Protein AF-A0A8R1IDZ3-F1 (afdb_monomer_lite)

Sequence (164 aa):
MNNCKYQDGFCEIKKNEIITWDVNRDQKCQYISIGILDGMYNNKLWVNNKNQIALNFQSNKTVQDCNSNLMISDEGFAVKRIERSQYSPRHIPIPIPSYSQQDIQRQRQQQEDDRRKREQEEQQRKREQEDSRRREQEDIRKRDQEDARRRDQERQKQNEADFE

Structure (mmCIF, N/CA/C/O backbone):
data_AF-A0A8R1IDZ3-F1
#
_entry.id   AF-A0A8R1IDZ3-F1
#
loop_
_atom_site.group_PDB
_atom_site.id
_atom_site.type_symbol
_atom_site.label_atom_id
_atom_site.label_alt_id
_atom_site.label_comp_id
_atom_site.label_asym_id
_atom_site.label_entity_id
_atom_site.label_seq_id
_atom_site.pdbx_PDB_ins_code
_atom_site.Cartn_x
_atom_site.Cartn_y
_atom_site.Cartn_z
_atom_site.occupancy
_atom_site.B_iso_or_equiv
_atom_site.auth_seq_id
_atom_site.auth_comp_id
_atom_site.auth_asym_id
_atom_site.auth_atom_id
_atom_site.pdbx_PDB_model_num
ATOM 1 N N . MET A 1 1 ? -12.641 0.213 54.810 1.00 51.03 1 MET A N 1
ATOM 2 C CA . MET A 1 1 ? -12.191 0.986 53.632 1.00 51.03 1 MET A CA 1
ATOM 3 C C . MET A 1 1 ? -12.339 0.080 52.417 1.00 51.03 1 MET A C 1
ATOM 5 O O . MET A 1 1 ? -11.383 -0.594 52.075 1.00 51.03 1 MET A O 1
ATOM 9 N N . ASN A 1 2 ? -13.542 -0.046 51.839 1.00 55.03 2 ASN A N 1
ATOM 10 C CA . ASN A 1 2 ? -13.823 -1.169 50.923 1.00 55.03 2 ASN A CA 1
ATOM 11 C C . ASN A 1 2 ? -14.375 -0.770 49.540 1.00 55.03 2 ASN A C 1
ATOM 13 O O . ASN A 1 2 ? -14.695 -1.662 48.768 1.00 55.03 2 ASN A O 1
ATOM 17 N N . ASN A 1 3 ? -14.464 0.521 49.190 1.00 71.19 3 ASN A N 1
ATOM 18 C CA . ASN A 1 3 ? -15.212 0.943 47.992 1.00 71.19 3 ASN A CA 1
ATOM 19 C C . ASN A 1 3 ? -14.437 1.820 46.989 1.00 71.19 3 ASN A C 1
ATOM 21 O O . ASN A 1 3 ? -15.053 2.345 46.070 1.00 71.19 3 ASN A O 1
ATOM 25 N N . CYS A 1 4 ? -13.115 1.968 47.107 1.00 81.69 4 CYS A N 1
ATOM 26 C CA . CYS A 1 4 ? -12.338 2.701 46.101 1.00 81.69 4 CYS A CA 1
ATOM 27 C C . CYS A 1 4 ? -12.011 1.780 44.914 1.00 81.69 4 CYS A C 1
ATOM 29 O O . CYS A 1 4 ? -11.164 0.894 45.050 1.00 81.69 4 CYS A O 1
ATOM 31 N N . LYS A 1 5 ? -12.634 1.969 43.744 1.00 83.94 5 LYS A N 1
ATOM 32 C CA . LYS A 1 5 ? -12.201 1.273 42.522 1.00 83.94 5 LYS A CA 1
ATOM 33 C C . LYS A 1 5 ? -11.227 2.163 41.769 1.00 83.94 5 LYS A C 1
ATOM 35 O O . LYS A 1 5 ? -11.553 3.297 41.453 1.00 83.94 5 LYS A O 1
ATOM 40 N N . TYR A 1 6 ? -10.075 1.618 41.373 1.00 81.81 6 TYR A N 1
ATOM 41 C CA . TYR A 1 6 ? -9.115 2.336 40.521 1.00 81.81 6 TYR A CA 1
ATOM 42 C C . TYR A 1 6 ? -9.767 2.913 39.248 1.00 81.81 6 TYR A C 1
ATOM 44 O O . TYR A 1 6 ? -9.349 3.952 38.759 1.00 81.81 6 TYR A O 1
ATOM 52 N N . GLN A 1 7 ? -10.823 2.277 38.733 1.00 79.00 7 GLN A N 1
ATOM 53 C CA . GLN A 1 7 ? -11.533 2.725 37.530 1.00 79.00 7 GLN A CA 1
ATOM 54 C C . GLN A 1 7 ? -12.360 4.005 37.717 1.00 79.00 7 GLN A C 1
ATOM 56 O O . GLN A 1 7 ? -12.708 4.637 36.723 1.00 79.00 7 GLN A O 1
ATOM 61 N N . ASP A 1 8 ? -12.647 4.397 38.959 1.00 85.25 8 ASP A N 1
ATOM 62 C CA . ASP A 1 8 ? -13.463 5.576 39.247 1.00 85.25 8 ASP A CA 1
ATOM 63 C C . ASP A 1 8 ? -12.648 6.874 39.082 1.00 85.25 8 ASP A C 1
ATOM 65 O O . ASP A 1 8 ? -13.224 7.938 38.884 1.00 85.25 8 ASP A O 1
ATOM 69 N N . GLY A 1 9 ? -11.308 6.801 39.110 1.00 86.44 9 GLY A N 1
ATOM 70 C CA . GLY A 1 9 ? -10.411 7.966 38.975 1.00 86.44 9 GLY A CA 1
ATOM 71 C C . GLY A 1 9 ? -10.370 8.870 40.199 1.00 86.44 9 GLY A C 1
ATOM 72 O O . GLY A 1 9 ? -9.651 9.867 40.230 1.00 86.44 9 GLY A O 1
ATOM 73 N N . PHE A 1 10 ? -11.132 8.512 41.225 1.00 88.81 10 PHE A N 1
ATOM 74 C CA . PHE A 1 10 ? -11.122 9.171 42.507 1.00 88.81 10 PHE A CA 1
ATOM 75 C C . PHE A 1 10 ? -11.574 8.224 43.615 1.00 88.81 10 PHE A C 1
ATOM 77 O O . PHE A 1 10 ? -12.226 7.209 43.370 1.00 88.81 10 PHE A O 1
ATOM 84 N N . CYS A 1 11 ? -11.256 8.572 44.857 1.00 89.62 11 CYS A N 1
ATOM 85 C CA . CYS A 1 11 ? -11.923 8.006 46.016 1.00 89.62 11 CYS A CA 1
ATOM 86 C C . CYS A 1 11 ? -12.095 9.045 47.112 1.00 89.62 11 CYS A C 1
ATOM 88 O O . CYS A 1 11 ? -11.161 9.775 47.450 1.00 89.62 11 CYS A O 1
ATOM 90 N N . GLU A 1 12 ? -13.289 9.069 47.692 1.00 87.62 12 GLU A N 1
ATOM 91 C CA . GLU A 1 12 ? -13.559 9.801 48.920 1.00 87.62 12 GLU A CA 1
ATOM 92 C C . GLU A 1 12 ? -12.982 9.018 50.106 1.00 87.62 12 GLU A C 1
ATOM 94 O O . GLU A 1 12 ? -13.377 7.882 50.380 1.00 87.62 12 GLU A O 1
ATOM 99 N N . ILE A 1 13 ? -12.007 9.612 50.794 1.00 83.44 13 ILE A N 1
ATOM 100 C CA . ILE A 1 13 ? -11.325 8.980 51.934 1.00 83.44 13 ILE A CA 1
ATOM 101 C C . ILE A 1 13 ? -11.982 9.395 53.245 1.00 83.44 13 ILE A C 1
ATOM 103 O O . ILE A 1 13 ? -12.126 8.575 54.155 1.00 83.44 13 ILE A O 1
ATOM 107 N N . LYS A 1 14 ? -12.404 10.658 53.334 1.00 83.88 14 LYS A N 1
ATOM 108 C CA . LYS A 1 14 ? -13.173 11.218 54.447 1.00 83.88 14 LYS A CA 1
ATOM 109 C C . LYS A 1 14 ? -14.141 12.263 53.914 1.00 83.88 14 LYS A C 1
ATOM 111 O O . LYS A 1 14 ? -14.020 12.711 52.778 1.00 83.88 14 LYS A O 1
ATOM 116 N N . LYS A 1 15 ? -15.052 12.708 54.777 1.00 78.00 15 LYS A N 1
ATOM 117 C CA . LYS A 1 15 ? -15.957 13.823 54.496 1.00 78.00 15 LYS A CA 1
ATOM 118 C C . LYS A 1 15 ? -15.135 15.041 54.048 1.00 78.00 15 LYS A C 1
ATOM 120 O O . LYS A 1 15 ? -14.345 15.558 54.834 1.00 78.00 15 LYS A O 1
ATOM 125 N N . ASN A 1 16 ? -15.315 15.451 52.793 1.00 81.75 16 ASN A N 1
ATOM 126 C CA . ASN A 1 16 ? -14.591 16.536 52.115 1.00 81.75 16 ASN A CA 1
ATOM 127 C C . ASN A 1 16 ? -13.107 16.263 51.758 1.00 81.75 16 ASN A C 1
ATOM 129 O O . ASN A 1 16 ? -12.420 17.191 51.337 1.00 81.75 16 ASN A O 1
ATOM 133 N N . GLU A 1 17 ? -12.608 15.026 51.856 1.00 85.62 17 GLU A N 1
ATOM 134 C CA . GLU A 1 17 ? -11.269 14.635 51.382 1.00 85.62 17 GLU A CA 1
ATOM 135 C C . GLU A 1 17 ? -11.390 13.629 50.228 1.00 85.62 17 GLU A C 1
ATOM 137 O O . GLU A 1 17 ? -11.835 12.493 50.416 1.00 85.62 17 GLU A O 1
ATOM 142 N N . ILE A 1 18 ? -10.949 14.038 49.036 1.00 89.12 18 ILE A N 1
ATOM 143 C CA . ILE A 1 18 ? -10.933 13.215 47.824 1.00 89.12 18 ILE A CA 1
ATOM 144 C C . ILE A 1 18 ? -9.498 13.052 47.327 1.00 89.12 18 ILE A C 1
ATOM 146 O O . ILE A 1 18 ? -8.753 14.025 47.219 1.00 89.12 18 ILE A O 1
ATOM 150 N N . ILE A 1 19 ? -9.112 11.820 47.007 1.00 88.00 19 ILE A N 1
ATOM 151 C CA . ILE A 1 19 ? -7.922 11.559 46.194 1.00 88.00 19 ILE A CA 1
ATOM 152 C C . ILE A 1 19 ? -8.384 11.337 44.766 1.00 88.00 19 ILE A C 1
ATOM 154 O O . ILE A 1 19 ? -9.357 10.624 44.546 1.00 88.00 19 ILE A O 1
ATOM 158 N N . THR A 1 20 ? -7.682 11.935 43.811 1.00 89.94 20 THR A N 1
ATOM 159 C CA . THR A 1 20 ? -7.896 11.730 42.377 1.00 89.94 20 THR A CA 1
ATOM 160 C C . THR A 1 20 ? -6.646 11.115 41.762 1.00 89.94 20 THR A C 1
ATOM 162 O O . THR A 1 20 ? -5.538 11.302 42.270 1.00 89.94 20 THR A O 1
ATOM 165 N N . TRP A 1 21 ? -6.819 10.341 40.698 1.00 89.69 21 TRP A N 1
ATOM 166 C CA . TRP A 1 21 ? -5.722 9.791 39.912 1.00 89.69 21 TRP A CA 1
ATOM 167 C C . TRP A 1 21 ? -6.158 9.595 38.464 1.00 89.69 21 TRP A C 1
ATOM 169 O O . TRP A 1 21 ? -7.335 9.375 38.168 1.00 89.69 21 TRP A O 1
ATOM 179 N N . ASP A 1 22 ? -5.184 9.597 37.561 1.00 83.25 22 ASP A N 1
ATOM 180 C CA . ASP A 1 22 ? -5.431 9.275 36.164 1.00 83.25 22 ASP A CA 1
ATOM 181 C C . ASP A 1 22 ? -5.641 7.768 36.006 1.00 83.25 22 ASP A C 1
ATOM 183 O O . ASP A 1 22 ? -4.760 6.944 36.280 1.00 83.25 22 ASP A O 1
ATOM 187 N N . VAL A 1 23 ? -6.848 7.393 35.585 1.00 79.81 23 VAL A N 1
ATOM 188 C CA . VAL A 1 23 ? -7.185 5.997 35.305 1.00 79.81 23 VAL A CA 1
ATOM 189 C C . VAL A 1 23 ? -6.548 5.599 33.990 1.00 79.81 23 VAL A C 1
ATOM 191 O O . VAL A 1 23 ? -6.978 6.040 32.922 1.00 79.81 23 VAL A O 1
ATOM 194 N N . ASN A 1 24 ? -5.583 4.688 34.048 1.00 76.00 24 ASN A N 1
ATOM 195 C CA . ASN A 1 24 ? -5.134 4.006 32.850 1.00 76.00 24 ASN A CA 1
ATOM 196 C C . ASN A 1 24 ? -6.188 2.962 32.448 1.00 76.00 24 ASN A C 1
ATOM 198 O O . ASN A 1 24 ? -6.213 1.837 32.955 1.00 76.00 24 ASN A O 1
ATOM 202 N N . ARG A 1 25 ? -7.094 3.366 31.553 1.00 70.19 25 ARG A N 1
ATOM 203 C CA . ARG A 1 25 ? -8.158 2.504 31.014 1.00 70.19 25 ARG A CA 1
ATOM 204 C C . ARG A 1 25 ? -7.616 1.411 30.096 1.00 70.19 25 ARG A C 1
ATOM 206 O O . ARG A 1 25 ? -8.298 0.408 29.903 1.00 70.19 25 ARG A O 1
ATOM 213 N N . ASP A 1 26 ? -6.380 1.567 29.626 1.00 69.06 26 ASP A N 1
ATOM 214 C CA . ASP A 1 26 ? -5.749 0.648 28.687 1.00 69.06 26 ASP A CA 1
ATOM 215 C C . ASP A 1 26 ? -5.038 -0.527 29.381 1.00 69.06 26 ASP A C 1
ATOM 217 O O . ASP A 1 26 ? -4.720 -1.532 28.751 1.00 69.06 26 ASP A O 1
ATOM 221 N N . GLN A 1 27 ? -4.843 -0.464 30.707 1.00 68.25 27 GLN A N 1
ATOM 222 C CA . GLN A 1 27 ? -4.169 -1.517 31.487 1.00 68.25 27 GLN A CA 1
ATOM 223 C C . GLN A 1 27 ? -4.860 -2.887 31.455 1.00 68.25 27 GLN A C 1
ATOM 225 O O . GLN A 1 27 ? -4.238 -3.887 31.806 1.00 68.25 27 GLN A O 1
ATOM 230 N N . LYS A 1 28 ? -6.144 -2.943 31.093 1.00 75.25 28 LYS A N 1
ATOM 231 C CA . LYS A 1 28 ? -6.906 -4.197 30.995 1.00 75.25 28 LYS A CA 1
ATOM 232 C C . LYS A 1 28 ? -7.141 -4.651 29.557 1.00 75.25 28 LYS A C 1
ATOM 234 O O . LYS A 1 28 ? -7.787 -5.681 29.378 1.00 75.25 28 LYS A O 1
ATOM 239 N N . CYS A 1 29 ? -6.664 -3.903 28.563 1.00 83.81 29 CYS A N 1
ATOM 240 C CA . CYS A 1 29 ? -6.833 -4.295 27.171 1.00 83.81 29 CYS A CA 1
ATOM 241 C C . CYS A 1 29 ? -5.980 -5.523 26.874 1.00 83.81 29 CYS A C 1
ATOM 243 O O . CYS A 1 29 ? -4.828 -5.618 27.302 1.00 83.81 29 CYS A O 1
ATOM 245 N N . GLN A 1 30 ? -6.544 -6.457 26.120 1.00 86.56 30 GLN A N 1
ATOM 246 C CA . GLN A 1 30 ? -5.798 -7.598 25.603 1.00 86.56 30 GLN A CA 1
ATOM 247 C C . GLN A 1 30 ? -4.785 -7.162 24.533 1.00 86.56 30 GLN A C 1
ATOM 249 O O . GLN A 1 30 ? -3.736 -7.791 24.383 1.00 86.56 30 GLN A O 1
ATOM 254 N N . TYR A 1 31 ? -5.087 -6.091 23.799 1.00 86.88 31 TYR A N 1
ATOM 255 C CA . TYR A 1 31 ? -4.274 -5.577 22.706 1.00 86.88 31 TYR A CA 1
ATOM 256 C C . TYR A 1 31 ? -3.789 -4.157 22.987 1.00 86.88 31 TYR A C 1
ATOM 258 O O . TYR A 1 31 ? -4.514 -3.311 23.507 1.00 86.88 31 TYR A O 1
ATOM 266 N N . ILE A 1 32 ? -2.555 -3.885 22.565 1.00 84.50 32 ILE A N 1
ATOM 267 C CA . ILE A 1 32 ? -1.937 -2.560 22.621 1.00 84.50 32 ILE A CA 1
ATOM 268 C C . ILE A 1 32 ? -1.649 -2.057 21.206 1.00 84.50 32 ILE A C 1
ATOM 270 O O . ILE A 1 32 ? -1.276 -2.825 20.317 1.00 84.50 32 ILE A O 1
ATOM 274 N N . SER A 1 33 ? -1.822 -0.755 20.987 1.00 85.31 33 SER A N 1
ATOM 275 C CA . SER A 1 33 ? -1.533 -0.144 19.690 1.00 85.31 33 SER A CA 1
ATOM 276 C C . SER A 1 33 ? -0.027 0.032 19.506 1.00 85.31 33 SER A C 1
ATOM 278 O O . SER A 1 33 ? 0.615 0.743 20.275 1.00 85.31 33 SER A O 1
ATOM 280 N N . ILE A 1 34 ? 0.527 -0.586 18.462 1.00 85.31 34 ILE A N 1
ATOM 281 C CA . ILE A 1 34 ? 1.939 -0.427 18.077 1.00 85.31 34 ILE A CA 1
ATOM 282 C C . ILE A 1 34 ? 2.158 0.703 17.059 1.00 85.31 34 ILE A C 1
ATOM 284 O O . ILE A 1 34 ? 3.288 1.135 16.849 1.00 85.31 34 ILE A O 1
ATOM 288 N N . GLY A 1 35 ? 1.092 1.193 16.418 1.00 87.12 35 GLY A N 1
ATOM 289 C CA . GLY A 1 35 ? 1.169 2.277 15.442 1.00 87.12 35 GLY A CA 1
ATOM 290 C C . GLY A 1 35 ? 0.047 2.260 14.408 1.00 87.12 35 GLY A C 1
ATOM 291 O O . GLY A 1 35 ? -0.753 1.329 14.333 1.00 87.12 35 GLY A O 1
ATOM 292 N N . ILE A 1 36 ? 0.009 3.313 13.592 1.00 90.31 36 ILE A N 1
ATOM 293 C CA . ILE A 1 36 ? -0.886 3.432 12.438 1.00 90.31 36 ILE A CA 1
ATOM 294 C C . ILE A 1 36 ? -0.056 3.201 11.180 1.00 90.31 36 ILE A C 1
ATOM 296 O O . ILE A 1 36 ? 0.965 3.858 10.977 1.00 90.31 36 ILE A O 1
ATOM 300 N N . LEU A 1 37 ? -0.504 2.275 10.337 1.00 90.50 37 LEU A N 1
ATOM 301 C CA . LEU A 1 37 ? 0.159 1.936 9.086 1.00 90.50 37 LEU A CA 1
ATOM 302 C C . LEU A 1 37 ? -0.803 2.139 7.917 1.00 90.50 37 LEU A C 1
ATOM 304 O O . LEU A 1 37 ? -1.937 1.665 7.945 1.00 90.50 37 LEU A O 1
ATOM 308 N N . ASP A 1 38 ? -0.319 2.814 6.877 1.00 91.19 38 ASP A N 1
ATOM 309 C CA . ASP A 1 38 ? -1.042 2.956 5.617 1.00 91.19 38 ASP A CA 1
ATOM 310 C C . ASP A 1 38 ? -0.749 1.750 4.709 1.00 91.19 38 ASP A C 1
ATOM 312 O O . ASP A 1 38 ? 0.386 1.262 4.627 1.00 91.19 38 ASP A O 1
ATOM 316 N N . GLY A 1 39 ? -1.778 1.268 4.019 1.00 91.06 39 GLY A N 1
ATOM 317 C CA . GLY A 1 39 ? -1.698 0.078 3.182 1.00 91.06 39 GLY A CA 1
ATOM 318 C C . GLY A 1 39 ? -2.954 -0.140 2.355 1.00 91.06 39 GLY A C 1
ATOM 319 O O . GLY A 1 39 ? -3.944 0.582 2.494 1.00 91.06 39 GLY A O 1
ATOM 320 N N . MET A 1 40 ? -2.920 -1.170 1.519 1.00 91.56 40 MET A N 1
ATOM 321 C CA . MET A 1 40 ? -4.047 -1.592 0.695 1.00 91.56 40 MET A CA 1
ATOM 322 C C . MET A 1 40 ? -4.617 -2.903 1.223 1.00 91.56 40 MET A C 1
ATOM 324 O O . MET A 1 40 ? -3.871 -3.836 1.501 1.00 91.56 40 MET A O 1
ATOM 328 N N . TYR A 1 41 ? -5.944 -2.977 1.328 1.00 91.62 41 TYR A N 1
ATOM 329 C CA . TYR A 1 41 ? -6.667 -4.202 1.660 1.00 91.62 41 TYR A CA 1
ATOM 330 C C . TYR A 1 41 ? -7.389 -4.726 0.423 1.00 91.62 41 TYR A C 1
ATOM 332 O O . TYR A 1 41 ? -8.242 -4.029 -0.127 1.00 91.62 41 TYR A O 1
ATOM 340 N N . ASN A 1 42 ? -7.074 -5.946 -0.002 1.00 91.44 42 ASN A N 1
ATOM 341 C CA . ASN A 1 42 ? -7.774 -6.615 -1.091 1.00 91.44 42 ASN A CA 1
ATOM 342 C C . ASN A 1 42 ? -7.808 -8.129 -0.860 1.00 91.44 42 ASN A C 1
ATOM 344 O O . ASN A 1 42 ? -6.822 -8.707 -0.419 1.00 91.44 42 ASN A O 1
ATOM 348 N N . ASN A 1 43 ? -8.930 -8.782 -1.174 1.00 93.69 43 ASN A N 1
ATOM 349 C CA . ASN A 1 43 ? -9.089 -10.238 -1.074 1.00 93.69 43 ASN A CA 1
ATOM 350 C C . ASN A 1 43 ? -8.603 -10.836 0.258 1.00 93.69 43 ASN A C 1
ATOM 352 O O . ASN A 1 43 ? -7.900 -11.843 0.276 1.00 93.69 43 ASN A O 1
ATOM 356 N N . LYS A 1 44 ? -8.989 -10.214 1.379 1.00 94.19 44 LYS A N 1
ATOM 357 C CA . LYS A 1 44 ? -8.586 -10.623 2.736 1.00 94.19 44 LYS A CA 1
ATOM 358 C C . LYS A 1 44 ? -7.082 -10.540 3.021 1.00 94.19 44 LYS A C 1
ATOM 360 O O . LYS A 1 44 ? -6.646 -11.010 4.061 1.00 94.19 44 LYS A O 1
ATOM 365 N N . LEU A 1 45 ? -6.307 -9.900 2.153 1.00 94.31 45 LEU A N 1
ATOM 366 C CA . LEU A 1 45 ? -4.900 -9.603 2.365 1.00 94.31 45 LEU A CA 1
ATOM 367 C C . LEU A 1 45 ? -4.732 -8.091 2.494 1.00 94.31 45 LEU A C 1
ATOM 369 O O . LEU A 1 45 ? -5.136 -7.326 1.616 1.00 94.31 45 LEU A O 1
ATOM 373 N N . TRP A 1 46 ? -4.136 -7.650 3.592 1.00 94.75 46 TRP A N 1
ATOM 374 C CA . TRP A 1 46 ? -3.675 -6.277 3.736 1.00 94.75 46 TRP A CA 1
ATOM 375 C C . TRP A 1 46 ? -2.165 -6.225 3.549 1.00 94.75 46 TRP A C 1
ATOM 377 O O . TRP A 1 46 ? -1.453 -7.030 4.140 1.00 94.75 46 TRP A O 1
ATOM 387 N N . VAL A 1 47 ? -1.669 -5.272 2.765 1.00 94.25 47 VAL A N 1
ATOM 388 C CA . VAL A 1 47 ? -0.231 -5.039 2.576 1.00 94.25 47 VAL A CA 1
ATOM 389 C C . VAL A 1 47 ? 0.066 -3.574 2.844 1.00 94.25 47 VAL A C 1
ATOM 391 O O . VAL A 1 47 ? -0.620 -2.692 2.321 1.00 94.25 47 VAL A O 1
ATOM 394 N N . ASN A 1 48 ? 1.082 -3.298 3.659 1.00 93.25 48 ASN A N 1
ATOM 395 C CA . ASN A 1 48 ? 1.478 -1.925 3.943 1.00 93.25 48 ASN A CA 1
ATOM 396 C C . ASN A 1 48 ? 2.172 -1.275 2.730 1.00 93.25 48 ASN A C 1
ATOM 398 O O . ASN A 1 48 ? 2.845 -1.940 1.951 1.00 93.25 48 ASN A O 1
ATOM 402 N N . ASN A 1 49 ? 2.101 0.052 2.606 1.00 91.25 49 ASN A N 1
ATOM 403 C CA . ASN A 1 49 ? 2.660 0.774 1.448 1.00 91.25 49 ASN A CA 1
ATOM 404 C C . ASN A 1 49 ? 4.185 0.632 1.289 1.00 91.25 49 ASN A C 1
ATOM 406 O O . ASN A 1 49 ? 4.720 0.868 0.209 1.00 91.25 49 ASN A O 1
ATOM 410 N N . LYS A 1 50 ? 4.897 0.280 2.366 1.00 91.06 50 LYS A N 1
ATOM 411 C CA . LYS A 1 50 ? 6.346 0.027 2.340 1.00 91.06 50 LYS A CA 1
ATOM 412 C C . LYS A 1 50 ? 6.696 -1.438 2.040 1.00 91.06 50 LYS A C 1
ATOM 414 O O . LYS A 1 50 ? 7.878 -1.760 2.029 1.00 91.06 50 LYS A O 1
ATOM 419 N N . ASN A 1 51 ? 5.708 -2.315 1.838 1.00 82.25 51 ASN A N 1
ATOM 420 C CA . ASN A 1 51 ? 5.871 -3.760 1.628 1.00 82.25 51 ASN A CA 1
ATOM 421 C C . ASN A 1 51 ? 6.734 -4.464 2.699 1.00 82.25 51 ASN A C 1
ATOM 423 O O . ASN A 1 51 ? 7.454 -5.414 2.413 1.00 82.25 51 ASN A O 1
ATOM 427 N N . GLN A 1 52 ? 6.684 -3.977 3.938 1.00 87.38 52 GLN A N 1
ATOM 428 C CA . GLN A 1 52 ? 7.369 -4.543 5.104 1.00 87.38 52 GLN A CA 1
ATOM 429 C C . GLN A 1 52 ? 6.500 -5.563 5.848 1.00 87.38 52 GLN A C 1
ATOM 431 O O . GLN A 1 52 ? 7.029 -6.413 6.554 1.00 87.38 52 GLN A O 1
ATOM 436 N N . ILE A 1 53 ? 5.173 -5.440 5.742 1.00 90.62 53 ILE A N 1
ATOM 437 C CA . ILE A 1 53 ? 4.206 -6.250 6.483 1.00 90.62 53 ILE A CA 1
ATOM 438 C C . ILE A 1 53 ? 3.029 -6.567 5.563 1.00 90.62 53 ILE A C 1
ATOM 440 O O . ILE A 1 53 ? 2.478 -5.679 4.907 1.00 90.62 53 ILE A O 1
ATOM 444 N N . ALA A 1 54 ? 2.626 -7.833 5.573 1.00 93.81 54 ALA A N 1
ATOM 445 C CA . ALA A 1 54 ? 1.383 -8.308 4.997 1.00 93.81 54 ALA A CA 1
ATOM 446 C C . ALA A 1 54 ? 0.606 -9.070 6.076 1.00 93.81 54 ALA A C 1
ATOM 448 O O . ALA A 1 54 ? 1.208 -9.816 6.844 1.00 93.81 54 ALA A O 1
ATOM 449 N N . LEU A 1 55 ? -0.703 -8.843 6.150 1.00 94.94 55 LEU A N 1
ATOM 450 C CA . LEU A 1 55 ? -1.594 -9.441 7.141 1.00 94.94 55 LEU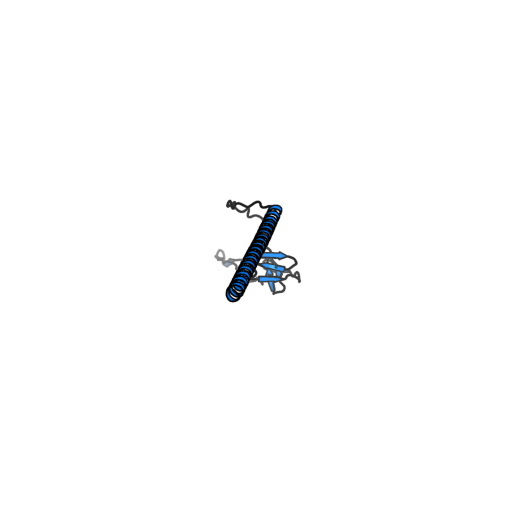 A CA 1
ATOM 451 C C . LEU A 1 55 ? -2.733 -10.157 6.429 1.00 94.94 55 LEU A C 1
ATOM 453 O O . LEU A 1 55 ? -3.418 -9.556 5.592 1.00 94.94 55 LEU A O 1
ATOM 457 N N . ASN A 1 56 ? -2.938 -11.424 6.769 1.00 95.62 56 ASN A N 1
ATOM 458 C CA . ASN A 1 56 ? -3.983 -12.247 6.184 1.00 95.62 56 ASN A CA 1
ATOM 459 C C . ASN A 1 56 ? -5.209 -12.316 7.102 1.00 95.62 56 ASN A C 1
ATOM 461 O O . ASN A 1 56 ? -5.078 -12.416 8.315 1.00 95.62 56 ASN A O 1
ATOM 465 N N . PHE A 1 57 ? -6.410 -12.263 6.536 1.00 95.19 57 PHE A N 1
ATOM 466 C CA . PHE A 1 57 ? -7.677 -12.238 7.270 1.00 95.19 57 PHE A CA 1
ATOM 467 C C . PHE A 1 57 ? -8.631 -13.335 6.786 1.00 95.19 57 PHE A C 1
ATOM 469 O O . PHE A 1 57 ? -9.845 -13.128 6.735 1.00 95.19 57 PHE A O 1
ATOM 476 N N . GLN A 1 58 ? -8.129 -14.514 6.399 1.00 93.00 58 GLN A N 1
ATOM 477 C CA . GLN A 1 58 ? -8.991 -15.578 5.868 1.00 93.00 58 GLN A CA 1
ATOM 478 C C . GLN A 1 58 ? -10.049 -16.020 6.874 1.00 93.00 58 GLN A C 1
ATOM 480 O O . GLN A 1 58 ? -11.201 -16.247 6.482 1.00 93.00 58 GLN A O 1
ATOM 485 N N . SER A 1 59 ? -9.663 -16.083 8.150 1.00 90.06 59 SER A N 1
ATOM 486 C CA . SER A 1 59 ? -10.513 -16.534 9.247 1.00 90.06 59 SER A CA 1
ATOM 487 C C . SER A 1 59 ? -11.628 -15.556 9.637 1.00 90.06 59 SER A C 1
ATOM 489 O O . SER A 1 59 ? -12.534 -15.960 10.363 1.00 90.06 59 SER A O 1
ATOM 491 N N . ASN A 1 60 ? -11.605 -14.306 9.144 1.00 87.88 60 ASN A N 1
ATOM 492 C CA . ASN A 1 60 ? -12.595 -13.261 9.452 1.00 87.88 60 ASN A CA 1
ATOM 493 C C . ASN A 1 60 ? -12.873 -13.104 10.965 1.00 87.88 60 ASN A C 1
ATOM 495 O O . ASN A 1 60 ? -13.995 -12.799 11.374 1.00 87.88 60 ASN A O 1
ATOM 499 N N . LYS A 1 61 ? -11.868 -13.345 11.813 1.00 93.94 61 LYS A N 1
ATOM 500 C CA . LYS A 1 61 ? -12.014 -13.260 13.268 1.00 93.94 61 LYS A CA 1
ATOM 501 C C . LYS A 1 61 ? -12.080 -11.801 13.705 1.00 93.94 61 LYS A C 1
ATOM 503 O O . LYS A 1 61 ? -11.271 -10.979 13.278 1.00 93.94 61 LYS A O 1
ATOM 508 N N . THR A 1 62 ? -13.007 -11.491 14.603 1.00 93.56 62 THR A N 1
ATOM 509 C CA . THR A 1 62 ? -13.137 -10.162 15.208 1.00 93.56 62 THR A CA 1
ATOM 510 C C . THR A 1 62 ? -13.222 -10.270 16.719 1.00 93.56 62 THR A C 1
ATOM 512 O O . THR A 1 62 ? -13.867 -11.181 17.234 1.00 93.56 62 THR A O 1
ATOM 515 N N . VAL A 1 63 ? -12.617 -9.322 17.425 1.00 93.44 63 VAL A N 1
ATOM 516 C CA . VAL A 1 63 ? -12.664 -9.218 18.885 1.00 93.44 63 VAL A CA 1
ATOM 517 C C . VAL A 1 63 ? -13.023 -7.795 19.292 1.00 93.44 63 VAL A C 1
ATOM 519 O O . VAL A 1 63 ? -12.620 -6.833 18.639 1.00 93.44 63 VAL A O 1
ATOM 522 N N . GLN A 1 64 ? -13.797 -7.662 20.363 1.00 91.25 64 GLN A N 1
ATOM 523 C CA . GLN A 1 64 ? -14.070 -6.376 20.986 1.00 91.25 64 GLN A CA 1
ATOM 524 C C . GLN A 1 64 ? -13.140 -6.226 22.186 1.00 91.25 64 GLN A C 1
ATOM 526 O O . GLN A 1 64 ? -13.231 -7.001 23.135 1.00 91.25 64 GLN A O 1
ATOM 531 N N . ASP A 1 65 ? -12.254 -5.239 22.139 1.00 89.00 65 ASP A N 1
ATOM 532 C CA . ASP A 1 65 ? -11.319 -4.946 23.221 1.00 89.00 65 ASP A CA 1
ATOM 533 C C . ASP A 1 65 ? -11.273 -3.438 23.464 1.00 89.00 65 ASP A C 1
ATOM 535 O O . ASP A 1 65 ? -11.194 -2.650 22.520 1.00 89.00 65 ASP A O 1
ATOM 539 N N . CYS A 1 66 ? -11.405 -3.032 24.728 1.00 83.69 66 CYS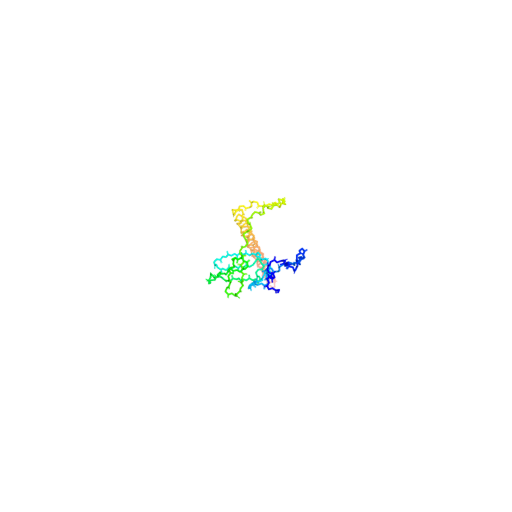 A N 1
ATOM 540 C CA . CYS A 1 66 ? -11.394 -1.628 25.150 1.00 83.69 66 CYS A CA 1
ATOM 541 C C . CYS A 1 66 ? -12.241 -0.685 24.273 1.00 83.69 66 CYS A C 1
ATOM 543 O O . CYS A 1 66 ? -11.791 0.365 23.810 1.00 83.69 66 CYS A O 1
ATOM 545 N N . ASN A 1 67 ? -13.502 -1.068 24.040 1.00 82.69 67 ASN A N 1
ATOM 546 C CA . ASN A 1 67 ? -14.472 -0.339 23.208 1.00 82.69 67 ASN A CA 1
ATOM 547 C C . ASN A 1 67 ? -14.074 -0.185 21.727 1.00 82.69 67 ASN A C 1
ATOM 549 O O . ASN A 1 67 ? -14.643 0.642 21.015 1.00 82.69 67 ASN A O 1
ATOM 553 N N . SER A 1 68 ? -13.121 -0.979 21.240 1.00 86.50 68 SER A N 1
ATOM 554 C CA . SER A 1 68 ? -12.757 -1.044 19.829 1.00 86.50 68 SER A CA 1
ATOM 555 C C . SER A 1 68 ? -13.064 -2.423 19.259 1.00 86.50 68 SER A C 1
ATOM 557 O O . SER A 1 68 ? -12.748 -3.445 19.859 1.00 86.50 68 SER A O 1
ATOM 559 N N . ASN A 1 69 ? -13.659 -2.440 18.068 1.00 90.69 69 ASN A N 1
ATOM 560 C CA . ASN A 1 69 ? -13.825 -3.654 17.279 1.00 90.69 69 ASN A CA 1
ATOM 561 C C . ASN A 1 69 ? -12.560 -3.853 16.442 1.00 90.69 69 ASN A C 1
ATOM 563 O O . ASN A 1 69 ? -12.225 -3.008 15.606 1.00 90.69 69 ASN A O 1
ATOM 567 N N . LEU A 1 70 ? -11.851 -4.946 16.701 1.00 93.25 70 LEU A N 1
ATOM 568 C CA . LEU A 1 70 ? -10.577 -5.285 16.083 1.00 93.25 70 LEU A CA 1
ATOM 569 C C . LEU A 1 70 ? -10.754 -6.526 15.204 1.00 93.25 70 LEU A C 1
ATOM 571 O O . LEU A 1 70 ? -11.382 -7.500 15.614 1.00 93.25 70 LEU A O 1
ATOM 575 N N . MET A 1 71 ? -10.189 -6.503 14.001 1.00 94.62 71 MET A N 1
ATOM 576 C CA . MET A 1 71 ? -10.037 -7.684 13.150 1.00 94.62 71 MET A CA 1
ATOM 577 C C . MET A 1 71 ? -8.732 -8.383 13.502 1.00 94.62 71 MET A C 1
ATOM 579 O O . MET A 1 71 ? -7.700 -7.726 13.610 1.00 94.62 71 MET A O 1
ATOM 583 N N . ILE A 1 72 ? -8.770 -9.700 13.659 1.00 95.38 72 ILE A N 1
ATOM 584 C CA . ILE A 1 72 ? -7.589 -10.498 13.969 1.00 95.38 72 ILE A CA 1
ATOM 585 C C . ILE A 1 72 ? -7.062 -11.118 12.683 1.00 95.38 72 ILE A C 1
ATOM 587 O O . ILE A 1 72 ? -7.798 -11.816 11.982 1.00 95.38 72 ILE A O 1
ATOM 591 N N . SER A 1 73 ? -5.797 -10.837 12.381 1.00 95.00 73 SER A N 1
ATOM 592 C CA . SER A 1 73 ? -5.087 -11.480 11.287 1.00 95.00 73 SER A CA 1
ATOM 593 C C . SER A 1 73 ? -4.706 -12.913 11.661 1.00 95.00 73 SER A C 1
ATOM 595 O O . SER A 1 73 ? -4.606 -13.262 12.841 1.00 95.00 73 SER A O 1
ATOM 597 N N . ASP A 1 74 ? -4.474 -13.758 10.666 1.00 94.56 74 ASP A N 1
ATOM 598 C CA . ASP A 1 74 ? -4.095 -15.155 10.871 1.00 94.56 74 ASP A CA 1
ATOM 599 C C . ASP A 1 74 ? -2.700 -15.274 11.528 1.00 94.56 74 ASP A C 1
ATOM 601 O O . ASP A 1 74 ? -2.421 -16.256 12.213 1.00 94.56 74 ASP A O 1
ATOM 605 N N . GLU A 1 75 ? -1.860 -14.239 11.409 1.00 93.12 75 GLU A N 1
ATOM 606 C CA . GLU A 1 75 ? -0.573 -14.094 12.107 1.00 93.12 75 GLU A CA 1
ATOM 607 C C . GLU A 1 75 ? -0.716 -13.633 13.572 1.00 93.12 75 GLU A C 1
ATOM 609 O O . GLU A 1 75 ? 0.269 -13.603 14.308 1.00 93.12 75 GLU A O 1
ATOM 614 N N . GLY A 1 76 ? -1.929 -13.276 14.009 1.00 91.56 76 GLY A N 1
ATOM 615 C CA . GLY A 1 76 ? -2.233 -12.889 15.389 1.00 91.56 76 GLY A CA 1
ATOM 616 C C . GLY A 1 76 ? -2.223 -11.384 15.668 1.00 91.56 76 GLY A C 1
ATOM 617 O O . GLY A 1 76 ? -2.284 -10.988 16.833 1.00 91.56 76 GLY A O 1
ATOM 618 N N . PHE A 1 77 ? -2.175 -10.528 14.642 1.00 93.06 77 PHE A N 1
ATOM 619 C CA . PHE A 1 77 ? -2.259 -9.078 14.834 1.00 93.06 77 PHE A CA 1
ATOM 620 C C . PHE A 1 77 ? -3.707 -8.609 14.941 1.00 93.06 77 PHE A C 1
ATOM 622 O O . PHE A 1 77 ? -4.555 -8.992 14.138 1.00 93.06 77 PHE A O 1
ATOM 629 N N . ALA A 1 78 ? -3.977 -7.713 15.889 1.00 93.31 78 ALA A N 1
ATOM 630 C CA . ALA A 1 78 ? -5.256 -7.024 15.984 1.00 93.31 78 ALA A CA 1
ATOM 631 C C . ALA A 1 78 ? -5.220 -5.697 15.225 1.00 93.31 78 ALA A C 1
ATOM 633 O O . ALA A 1 78 ? -4.381 -4.835 15.480 1.00 93.31 78 ALA A O 1
ATOM 634 N N . VAL A 1 79 ? -6.154 -5.527 14.293 1.00 93.44 79 VAL A N 1
ATOM 635 C CA . VAL A 1 79 ? -6.198 -4.394 13.373 1.00 93.44 79 VAL A CA 1
ATOM 636 C C . VAL A 1 79 ? -7.539 -3.689 13.465 1.00 93.44 79 VAL A C 1
ATOM 638 O O . VAL A 1 79 ? -8.601 -4.285 13.291 1.00 93.44 79 VAL A O 1
ATOM 641 N N . LYS A 1 80 ? -7.488 -2.376 13.677 1.00 91.81 80 LYS A N 1
ATOM 642 C CA . LYS A 1 80 ? -8.642 -1.488 13.554 1.00 91.81 80 LYS A CA 1
ATOM 643 C C . LYS A 1 80 ? -8.581 -0.786 12.206 1.00 91.81 80 LYS A C 1
ATOM 645 O O . LYS A 1 80 ? -7.606 -0.098 11.909 1.00 91.81 80 LYS A O 1
ATOM 650 N N . ARG A 1 81 ? -9.634 -0.914 11.397 1.00 88.69 81 ARG A N 1
ATOM 651 C CA . ARG A 1 81 ? -9.760 -0.117 10.174 1.00 88.69 81 ARG A CA 1
ATOM 652 C C . ARG A 1 81 ? -10.063 1.328 10.561 1.00 88.69 81 ARG A C 1
ATOM 654 O O . ARG A 1 81 ? -11.077 1.605 11.197 1.00 88.69 81 ARG A O 1
ATOM 661 N N . ILE A 1 82 ? -9.177 2.238 10.177 1.00 86.62 82 ILE A N 1
ATOM 662 C CA . ILE A 1 82 ? -9.366 3.675 10.367 1.00 86.62 82 ILE A CA 1
ATOM 663 C C . ILE A 1 82 ? -9.903 4.227 9.054 1.00 86.62 82 ILE A C 1
ATOM 665 O O . ILE A 1 82 ? -9.173 4.360 8.073 1.00 86.62 82 ILE A O 1
ATOM 669 N N . GLU A 1 83 ? -11.197 4.523 9.018 1.00 76.94 83 GLU A N 1
ATOM 670 C CA . GLU A 1 83 ? -11.769 5.254 7.896 1.00 76.94 83 GLU A CA 1
ATOM 671 C C . GLU A 1 83 ? -11.375 6.720 8.041 1.00 76.94 83 GLU A C 1
ATOM 673 O O . GLU A 1 83 ? -11.792 7.400 8.977 1.00 76.94 83 GLU A O 1
ATOM 678 N N . ARG A 1 84 ? -10.542 7.225 7.127 1.00 66.94 84 ARG A N 1
ATOM 679 C CA . ARG A 1 84 ? -10.277 8.665 7.034 1.00 66.94 84 ARG A CA 1
ATOM 680 C C . ARG A 1 84 ? -11.488 9.358 6.402 1.00 66.94 84 ARG A C 1
ATOM 682 O O . ARG A 1 84 ? -11.406 9.877 5.295 1.00 66.94 84 ARG A O 1
ATOM 689 N N . SER A 1 85 ? -12.628 9.356 7.084 1.00 59.84 85 SER A N 1
ATOM 690 C CA . SER A 1 85 ? -13.735 10.240 6.738 1.00 59.84 85 SER A CA 1
ATOM 691 C C . SER A 1 85 ? -13.446 11.631 7.315 1.00 59.84 85 SER A C 1
ATOM 693 O O . SER A 1 85 ? -13.446 11.808 8.528 1.00 59.84 85 SER A O 1
ATOM 695 N N . GLN A 1 86 ? -13.226 12.610 6.432 1.00 47.53 86 GLN A N 1
ATOM 696 C CA . GLN A 1 86 ? -13.267 14.057 6.708 1.00 47.53 86 GLN A CA 1
ATOM 697 C C . GLN A 1 86 ? -12.119 14.710 7.502 1.00 47.53 86 GLN A C 1
ATOM 699 O O . GLN A 1 86 ? -12.347 15.532 8.384 1.00 47.53 86 GLN A O 1
ATOM 704 N N . TYR A 1 87 ? -10.879 14.526 7.060 1.00 42.25 87 TYR A N 1
ATOM 705 C CA . TYR A 1 87 ? -10.048 15.721 6.889 1.00 42.25 87 TYR A CA 1
ATOM 706 C C . TYR A 1 87 ? -10.106 16.068 5.407 1.00 42.25 87 TYR A C 1
ATOM 708 O O . TYR A 1 87 ? -9.398 15.455 4.611 1.00 42.25 87 TYR A O 1
ATOM 716 N N . SER A 1 88 ? -10.964 17.026 5.025 1.00 42.91 88 SER A N 1
ATOM 717 C CA . SER A 1 88 ? -10.682 17.796 3.810 1.00 42.91 88 SER A CA 1
ATOM 718 C C . SER A 1 88 ? -9.260 18.310 3.991 1.00 42.91 88 SER A C 1
ATOM 720 O O . SER A 1 88 ? -9.018 19.038 4.962 1.00 42.91 88 SER A O 1
ATOM 722 N N . PRO A 1 89 ? -8.301 17.906 3.145 1.00 42.09 89 PRO A N 1
ATOM 723 C CA . PRO A 1 89 ? -6.976 18.482 3.207 1.00 42.09 89 PRO A CA 1
ATOM 724 C C . PRO A 1 89 ? -7.186 19.989 3.104 1.00 42.09 89 PRO A C 1
ATOM 726 O O . PRO A 1 89 ? -7.834 20.447 2.160 1.00 42.09 89 PRO A 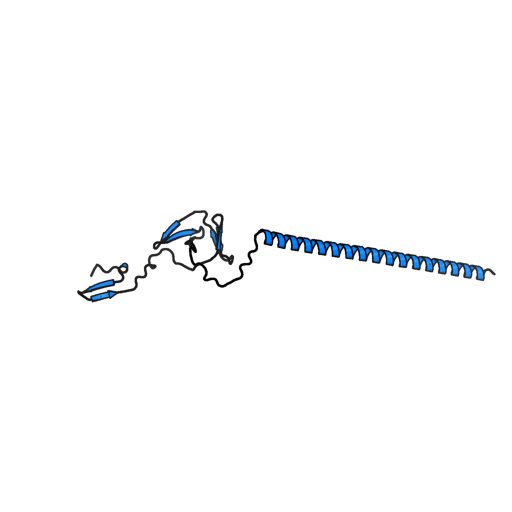O 1
ATOM 729 N N . ARG A 1 90 ? -6.693 20.783 4.068 1.00 46.19 90 ARG A N 1
ATOM 730 C CA . ARG A 1 90 ? -6.457 22.196 3.760 1.00 46.19 90 ARG A CA 1
ATOM 731 C C . ARG A 1 90 ? -5.638 22.160 2.482 1.00 46.19 90 ARG A C 1
ATOM 733 O O . ARG A 1 90 ? -4.569 21.553 2.490 1.00 46.19 90 ARG A O 1
ATOM 740 N N . HIS A 1 91 ? -6.206 22.694 1.403 1.00 42.75 91 HIS A N 1
ATOM 741 C CA . HIS A 1 91 ? -5.582 22.759 0.095 1.00 42.75 91 HIS A CA 1
ATOM 742 C C . HIS A 1 91 ? -4.206 23.404 0.263 1.00 42.75 91 HIS A C 1
ATOM 744 O O . HIS A 1 91 ? -4.061 24.620 0.255 1.00 42.75 91 HIS A O 1
ATOM 750 N N . ILE A 1 92 ? -3.182 22.575 0.421 1.00 47.41 92 ILE A N 1
ATOM 751 C CA . ILE A 1 92 ? -1.902 22.861 -0.187 1.00 47.41 92 ILE A CA 1
ATOM 752 C C . ILE A 1 92 ? -2.224 22.723 -1.674 1.00 47.41 92 ILE A C 1
ATOM 754 O O . ILE A 1 92 ? -2.725 21.661 -2.062 1.00 47.41 92 ILE A O 1
ATOM 758 N N . PRO A 1 93 ? -2.043 23.761 -2.505 1.00 44.72 93 PRO A N 1
ATOM 759 C CA . PRO A 1 93 ? -2.176 23.615 -3.941 1.00 44.72 93 PRO A CA 1
ATOM 760 C C . PRO A 1 93 ? -0.997 22.763 -4.413 1.00 44.72 93 PRO A C 1
ATOM 762 O O . PRO A 1 93 ? 0.008 23.256 -4.908 1.00 44.72 93 PRO A O 1
ATOM 765 N N . ILE A 1 94 ? -1.101 21.457 -4.200 1.00 48.66 94 ILE A N 1
ATOM 766 C CA . ILE A 1 94 ? -0.375 20.491 -4.996 1.00 48.66 94 ILE A CA 1
ATOM 767 C C . ILE A 1 94 ? -1.135 20.504 -6.320 1.00 48.66 94 ILE A C 1
ATOM 769 O O . ILE A 1 94 ? -2.348 20.263 -6.301 1.00 48.66 94 ILE A O 1
ATOM 773 N N . PRO A 1 95 ? -0.497 20.835 -7.451 1.00 44.03 95 PRO A N 1
ATOM 774 C CA . PRO A 1 95 ? -1.139 20.663 -8.738 1.00 44.03 95 PRO A CA 1
ATOM 775 C C . PRO A 1 95 ? -1.454 19.175 -8.854 1.00 44.03 95 PRO A C 1
ATOM 777 O O . PRO A 1 95 ? -0.554 18.359 -9.015 1.00 44.03 95 PRO A O 1
ATOM 780 N N . ILE A 1 96 ? -2.724 18.811 -8.680 1.00 46.12 96 ILE A N 1
ATOM 781 C CA . ILE A 1 96 ? -3.217 17.488 -9.032 1.00 46.12 96 ILE A CA 1
ATOM 782 C C . ILE A 1 96 ? -3.087 17.464 -10.549 1.00 46.12 96 ILE A C 1
ATOM 784 O O . ILE A 1 96 ? -3.802 18.225 -11.209 1.00 46.12 96 ILE A O 1
ATOM 788 N N . PRO A 1 97 ? -2.177 16.674 -11.135 1.00 46.59 97 PRO A N 1
ATOM 789 C CA . PRO A 1 97 ? -2.226 16.523 -12.564 1.00 46.59 97 PRO A CA 1
ATOM 790 C C . PRO A 1 97 ? -3.497 15.714 -12.827 1.00 46.59 97 PRO A C 1
ATOM 792 O O . PRO A 1 97 ? -3.616 14.560 -12.416 1.00 46.59 97 PRO A O 1
ATOM 795 N N . SER A 1 98 ? -4.493 16.357 -13.429 1.00 51.59 98 SER A N 1
ATOM 796 C CA . SER A 1 98 ? -5.777 15.771 -13.807 1.00 51.59 98 SER A CA 1
ATOM 797 C C . SER A 1 98 ? -5.606 14.802 -14.980 1.00 51.59 98 SER A C 1
ATOM 799 O O . SER A 1 98 ? -6.326 14.898 -15.970 1.00 51.59 98 SER A O 1
ATOM 801 N N . TYR A 1 99 ? -4.618 13.908 -14.913 1.00 56.72 99 TYR A N 1
ATOM 802 C CA . TYR A 1 99 ? -4.427 12.895 -15.931 1.00 56.72 99 TYR A CA 1
ATOM 803 C C . TYR A 1 99 ? -5.527 11.863 -15.759 1.00 56.72 99 TYR A C 1
ATOM 805 O O . TYR A 1 99 ? -5.554 11.071 -14.814 1.00 56.72 99 TYR A O 1
ATOM 813 N N . SER A 1 100 ? -6.476 11.921 -16.681 1.00 61.38 100 SER A N 1
ATOM 814 C CA . SER A 1 100 ? -7.466 10.878 -16.857 1.00 61.38 100 SER A CA 1
ATOM 815 C C . SER A 1 100 ? -6.738 9.556 -17.139 1.00 61.38 100 SER A C 1
ATOM 817 O O . SER A 1 100 ? -5.626 9.543 -17.670 1.00 61.38 100 SER A O 1
ATOM 819 N N . GLN A 1 101 ? -7.343 8.407 -16.821 1.00 59.75 101 GLN A N 1
ATOM 820 C CA . GLN A 1 101 ? -6.749 7.105 -17.181 1.00 59.75 101 GLN A CA 1
ATOM 821 C C . GLN A 1 101 ? -6.440 7.000 -18.692 1.00 59.75 101 GLN A C 1
ATOM 823 O O . GLN A 1 101 ? -5.542 6.257 -19.085 1.00 59.75 101 GLN A O 1
ATOM 828 N N . GLN A 1 102 ? -7.129 7.791 -19.525 1.00 61.22 102 GLN A N 1
ATOM 829 C CA . GLN A 1 102 ? -6.870 7.920 -20.960 1.00 61.22 102 GLN A CA 1
ATOM 830 C C . GLN A 1 102 ? -5.523 8.597 -21.264 1.00 61.22 102 GLN A C 1
ATOM 832 O O . GLN A 1 102 ? -4.853 8.209 -22.219 1.00 61.22 102 GLN A O 1
ATOM 837 N N . ASP A 1 103 ? -5.075 9.548 -20.444 1.00 68.62 103 ASP A N 1
ATOM 838 C CA . ASP A 1 103 ? -3.789 10.228 -20.632 1.00 68.62 103 ASP A CA 1
ATOM 839 C C . ASP A 1 103 ? -2.604 9.321 -20.290 1.00 68.62 103 ASP A C 1
ATOM 841 O O . ASP A 1 103 ? -1.594 9.315 -20.994 1.00 68.62 103 ASP A O 1
ATOM 845 N N . ILE A 1 104 ? -2.751 8.483 -19.257 1.00 70.69 104 ILE A N 1
ATOM 846 C CA . ILE A 1 104 ? -1.743 7.477 -18.884 1.00 70.69 104 ILE A CA 1
ATOM 847 C C . ILE A 1 104 ? -1.606 6.426 -19.998 1.00 70.69 104 ILE A C 1
ATOM 849 O O . ILE A 1 104 ? -0.497 5.989 -20.313 1.00 70.69 104 ILE A O 1
ATOM 853 N N . GLN A 1 105 ? -2.719 6.032 -20.626 1.00 70.50 105 GLN A N 1
ATOM 854 C CA . GLN A 1 105 ? -2.700 5.142 -21.790 1.00 70.50 105 GLN A CA 1
ATOM 855 C C . GLN A 1 105 ? -2.057 5.810 -23.013 1.00 70.50 105 GLN A C 1
ATOM 857 O O . GLN A 1 105 ? -1.220 5.185 -23.663 1.00 70.50 105 GLN A O 1
ATOM 862 N N . ARG A 1 106 ? -2.365 7.088 -23.284 1.00 78.06 106 ARG A N 1
ATOM 863 C CA . ARG A 1 106 ? -1.745 7.859 -24.376 1.00 78.06 106 ARG A CA 1
ATOM 864 C C . ARG A 1 106 ? -0.238 8.027 -24.204 1.00 78.06 106 ARG A C 1
ATOM 866 O O . ARG A 1 106 ? 0.493 7.836 -25.170 1.00 78.06 106 ARG A O 1
ATOM 873 N N . GLN A 1 107 ? 0.243 8.332 -22.997 1.00 79.56 107 GLN A N 1
ATOM 874 C CA . GLN A 1 107 ? 1.685 8.416 -22.730 1.00 79.56 107 GLN A CA 1
ATOM 875 C C . GLN A 1 107 ? 2.387 7.076 -22.947 1.00 79.56 107 GLN A C 1
ATOM 877 O O . GLN A 1 107 ? 3.484 7.036 -23.502 1.00 79.56 107 GLN A O 1
ATOM 882 N N . ARG A 1 108 ? 1.753 5.970 -22.540 1.00 80.00 108 ARG A N 1
ATOM 883 C CA . ARG A 1 108 ? 2.311 4.630 -22.740 1.00 80.00 108 ARG A CA 1
ATOM 884 C C . ARG A 1 108 ? 2.374 4.264 -24.229 1.00 80.00 108 ARG A C 1
ATOM 886 O O . ARG A 1 108 ? 3.390 3.737 -24.666 1.00 80.00 108 ARG A O 1
ATOM 893 N N . GLN A 1 109 ? 1.346 4.614 -25.006 1.00 84.38 109 GLN A N 1
ATOM 894 C CA . GLN A 1 109 ? 1.353 4.468 -26.468 1.00 84.38 109 GLN A CA 1
ATOM 895 C C . GLN A 1 109 ? 2.448 5.307 -27.133 1.00 84.38 109 GLN A C 1
ATOM 897 O O . GLN A 1 109 ? 3.213 4.769 -27.925 1.00 84.38 109 GLN A O 1
ATOM 902 N N . GLN A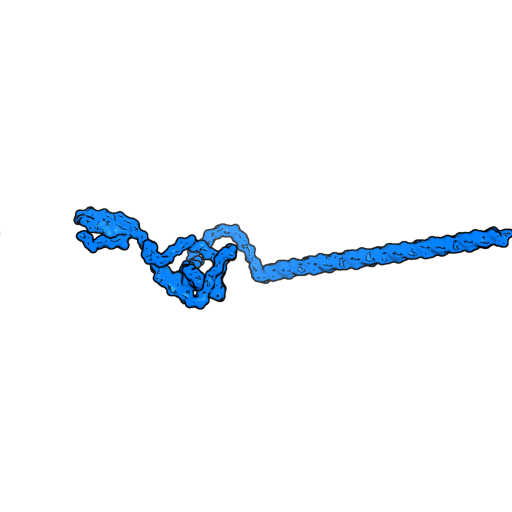 1 110 ? 2.596 6.582 -26.760 1.00 85.50 110 GLN A N 1
ATOM 903 C CA . GLN A 1 110 ? 3.659 7.436 -27.306 1.00 85.50 110 GLN A CA 1
ATOM 904 C C . GLN A 1 110 ? 5.059 6.876 -27.033 1.00 85.50 110 GLN A C 1
ATOM 906 O O . GLN A 1 110 ? 5.906 6.899 -27.921 1.00 85.50 110 GLN A O 1
ATOM 911 N N . GLN A 1 111 ? 5.304 6.324 -25.840 1.00 86.56 111 GLN A N 1
ATOM 912 C CA . GLN A 1 111 ? 6.591 5.692 -25.532 1.00 86.56 111 GLN A CA 1
ATOM 913 C C . GLN A 1 111 ? 6.853 4.437 -26.375 1.00 86.56 111 GLN A C 1
ATOM 915 O O . GLN A 1 111 ? 7.993 4.203 -26.783 1.00 86.56 111 GLN A O 1
ATOM 920 N N . GLU A 1 112 ? 5.827 3.626 -26.642 1.00 88.75 112 GLU A N 1
ATOM 921 C CA . GLU A 1 112 ? 5.962 2.461 -27.522 1.00 88.75 112 GLU A CA 1
ATOM 922 C C . GLU A 1 112 ? 6.199 2.865 -28.981 1.00 88.75 112 GLU A C 1
ATOM 924 O O . GLU A 1 112 ? 7.046 2.263 -29.644 1.00 88.75 112 GLU A O 1
ATOM 929 N N . ASP A 1 113 ? 5.517 3.901 -29.468 1.00 90.75 113 ASP A N 1
ATOM 930 C CA . ASP A 1 113 ? 5.691 4.414 -30.828 1.00 90.75 113 ASP A CA 1
ATOM 931 C C . ASP A 1 113 ? 7.085 5.023 -31.030 1.00 90.75 113 ASP A C 1
ATOM 933 O O . ASP A 1 113 ? 7.763 4.706 -32.012 1.00 90.75 113 ASP A O 1
ATOM 937 N N . ASP A 1 114 ? 7.571 5.816 -30.070 1.00 90.94 114 ASP A N 1
ATOM 938 C CA . ASP A 1 114 ? 8.931 6.366 -30.092 1.00 90.94 114 ASP A CA 1
ATOM 939 C C . ASP A 1 114 ? 9.988 5.258 -30.084 1.00 90.94 114 ASP A C 1
ATOM 941 O O . ASP A 1 114 ? 10.997 5.335 -30.794 1.00 90.94 114 ASP A O 1
ATOM 945 N N . ARG A 1 115 ? 9.758 4.196 -29.304 1.00 93.06 115 ARG A N 1
ATOM 946 C CA . ARG A 1 115 ? 10.642 3.031 -29.282 1.00 93.06 115 ARG A CA 1
ATOM 947 C C . ARG A 1 115 ? 10.659 2.326 -30.639 1.00 93.06 115 ARG A C 1
ATOM 949 O O . ARG A 1 115 ? 11.742 2.070 -31.163 1.00 93.06 115 ARG A O 1
ATOM 956 N N . ARG A 1 116 ? 9.491 2.061 -31.234 1.00 93.50 116 ARG A N 1
ATOM 957 C CA . ARG A 1 116 ? 9.384 1.436 -32.566 1.00 93.50 116 ARG A CA 1
ATOM 958 C C . ARG A 1 116 ? 10.059 2.276 -33.643 1.00 93.50 116 ARG A C 1
ATOM 960 O O . ARG A 1 116 ? 10.746 1.726 -34.501 1.00 93.50 116 ARG A O 1
ATOM 967 N N . LYS A 1 117 ? 9.909 3.600 -33.584 1.00 94.88 117 LYS A N 1
ATOM 968 C CA . LYS A 1 117 ? 10.559 4.521 -34.518 1.00 94.88 117 LYS A CA 1
ATOM 969 C C . LYS A 1 117 ? 12.084 4.427 -34.432 1.00 94.88 117 LYS A C 1
ATOM 971 O O . LYS A 1 117 ? 12.738 4.303 -35.463 1.00 94.88 117 LYS A O 1
ATOM 976 N N . ARG A 1 118 ? 12.651 4.410 -33.219 1.00 92.62 118 ARG A N 1
ATOM 977 C CA . ARG A 1 118 ? 14.104 4.233 -33.026 1.00 92.62 118 ARG A CA 1
ATOM 978 C C . ARG A 1 118 ? 14.597 2.892 -33.563 1.00 92.62 118 ARG A C 1
ATOM 980 O O . ARG A 1 118 ? 15.630 2.852 -34.221 1.00 92.62 118 ARG A O 1
ATOM 987 N N . GLU A 1 119 ? 13.852 1.815 -33.318 1.00 92.69 119 GLU A N 1
ATOM 988 C CA . GLU A 1 119 ? 14.189 0.481 -33.830 1.00 92.69 119 GLU A CA 1
ATOM 989 C C . GLU A 1 119 ? 14.184 0.452 -35.373 1.00 92.69 119 GLU A C 1
ATOM 991 O O . GLU A 1 119 ? 15.100 -0.106 -35.981 1.00 92.69 119 GLU A O 1
ATOM 996 N N . GLN A 1 120 ? 13.216 1.111 -36.021 1.00 93.38 120 GLN A N 1
ATOM 997 C CA . GLN A 1 120 ? 13.169 1.236 -37.484 1.00 93.38 120 GLN A CA 1
ATOM 998 C C . GLN A 1 120 ? 14.323 2.075 -38.045 1.00 93.38 120 GLN A C 1
ATOM 1000 O O . GLN A 1 120 ? 14.965 1.657 -39.009 1.00 93.38 120 GLN A O 1
ATOM 1005 N N . GLU A 1 121 ? 14.622 3.227 -37.438 1.00 94.44 121 GLU A N 1
ATOM 1006 C CA . GLU A 1 121 ? 15.743 4.082 -37.850 1.00 94.44 121 GLU A CA 1
ATOM 1007 C C . GLU A 1 121 ? 17.090 3.359 -37.708 1.00 94.44 121 GLU A C 1
ATOM 1009 O O . GLU A 1 121 ? 17.948 3.453 -38.589 1.00 94.44 121 GLU A O 1
ATOM 1014 N N . GLU A 1 122 ? 17.285 2.594 -36.629 1.00 95.00 122 GLU A N 1
ATOM 1015 C CA . GLU A 1 122 ? 18.496 1.793 -36.439 1.00 95.00 122 GLU A CA 1
ATOM 1016 C C . GLU A 1 122 ? 18.604 0.684 -37.495 1.00 95.00 122 GLU A C 1
ATOM 1018 O O . GLU A 1 122 ? 19.678 0.453 -38.060 1.00 95.00 122 GLU A O 1
ATOM 1023 N N . GLN A 1 123 ? 17.492 0.017 -37.808 1.00 94.12 123 GLN A N 1
ATOM 1024 C CA . GLN A 1 123 ? 17.468 -1.029 -38.825 1.00 94.12 123 GLN A CA 1
ATOM 1025 C C . GLN A 1 123 ? 17.733 -0.469 -40.228 1.00 94.12 123 GLN A C 1
ATOM 1027 O O . GLN A 1 123 ? 18.458 -1.093 -41.006 1.00 94.12 123 GLN A O 1
ATOM 1032 N N . GLN A 1 124 ? 17.209 0.717 -40.542 1.00 94.81 124 GLN A N 1
ATOM 1033 C CA . GLN A 1 124 ? 17.483 1.401 -41.802 1.00 94.81 124 GLN A CA 1
ATOM 1034 C C . GLN A 1 124 ? 18.961 1.795 -41.915 1.00 94.81 124 GLN A C 1
ATOM 1036 O O . GLN A 1 124 ? 19.597 1.473 -42.918 1.00 94.81 124 GLN A O 1
ATOM 1041 N N . ARG A 1 125 ? 19.548 2.379 -40.861 1.00 95.25 125 ARG A N 1
ATOM 1042 C CA . ARG A 1 125 ? 20.986 2.707 -40.827 1.00 95.25 125 ARG A CA 1
ATOM 1043 C C . ARG A 1 125 ? 21.872 1.481 -41.043 1.00 95.25 125 ARG A C 1
ATOM 1045 O O . ARG A 1 125 ? 22.887 1.579 -41.730 1.00 95.25 125 ARG A O 1
ATOM 1052 N N . LYS A 1 126 ? 21.502 0.325 -40.479 1.00 95.25 126 LYS A N 1
ATOM 1053 C CA . LYS A 1 126 ? 22.236 -0.934 -40.696 1.00 95.25 126 LYS A CA 1
ATOM 1054 C C . LYS A 1 126 ? 22.185 -1.378 -42.158 1.00 95.25 126 LYS A C 1
ATOM 1056 O O . LYS A 1 126 ? 23.228 -1.726 -42.700 1.00 95.25 126 LYS A O 1
ATOM 1061 N N . ARG A 1 127 ? 21.014 -1.311 -42.801 1.00 94.12 127 ARG A N 1
ATOM 1062 C CA . ARG A 1 127 ? 20.866 -1.641 -44.231 1.00 94.12 127 ARG A CA 1
ATOM 1063 C C . ARG A 1 127 ? 21.680 -0.703 -45.119 1.00 94.12 127 ARG A C 1
ATOM 1065 O O . ARG A 1 127 ? 22.394 -1.171 -45.994 1.00 94.12 127 ARG A O 1
ATOM 1072 N N . GLU A 1 128 ? 21.641 0.601 -44.852 1.00 94.12 128 GLU A N 1
ATOM 1073 C CA . GLU A 1 128 ? 22.429 1.590 -45.599 1.00 94.12 128 GLU A CA 1
ATOM 1074 C C . GLU A 1 128 ? 23.942 1.359 -45.445 1.00 94.12 128 GLU A C 1
ATOM 1076 O O . GLU A 1 128 ? 24.689 1.454 -46.420 1.00 94.12 128 GLU A O 1
ATOM 1081 N N . GLN A 1 129 ? 24.408 1.004 -44.241 1.00 94.50 129 GLN A N 1
ATOM 1082 C CA . GLN A 1 129 ? 25.808 0.624 -44.027 1.00 94.50 129 GLN A CA 1
ATOM 1083 C C . GLN A 1 129 ? 26.190 -0.657 -44.770 1.00 94.50 129 GLN A C 1
ATOM 1085 O O . GLN A 1 129 ? 27.287 -0.731 -45.322 1.00 94.50 129 GLN A O 1
ATOM 1090 N N . GLU A 1 130 ? 25.319 -1.664 -44.775 1.00 94.38 130 GLU A N 1
ATOM 1091 C CA . GLU A 1 130 ? 25.561 -2.927 -45.474 1.00 94.38 130 GLU A CA 1
ATOM 1092 C C . GLU A 1 130 ? 25.626 -2.725 -46.993 1.00 94.38 130 GLU A C 1
ATOM 1094 O O . GLU A 1 130 ? 26.574 -3.183 -47.633 1.00 94.38 130 GLU A O 1
ATOM 1099 N N . ASP A 1 131 ? 24.696 -1.952 -47.557 1.00 94.12 131 ASP A N 1
ATOM 1100 C CA . ASP A 1 131 ? 24.698 -1.590 -48.976 1.00 94.12 131 ASP A CA 1
ATOM 1101 C C . ASP A 1 131 ? 25.942 -0.778 -49.355 1.00 94.12 131 ASP A C 1
ATOM 1103 O O . ASP A 1 131 ? 26.549 -1.027 -50.400 1.00 94.12 131 ASP A O 1
ATOM 1107 N N . SER A 1 132 ? 26.360 0.164 -48.504 1.00 94.56 132 SER A N 1
ATOM 1108 C CA . SER A 1 132 ? 27.587 0.939 -48.716 1.00 94.56 132 SER A CA 1
ATOM 1109 C C . SER A 1 132 ? 28.825 0.035 -48.745 1.00 94.56 132 SER A C 1
ATOM 1111 O O . SER A 1 132 ? 29.605 0.081 -49.697 1.00 94.56 132 SER A O 1
ATOM 1113 N N . ARG A 1 133 ? 28.954 -0.873 -47.766 1.00 94.69 133 ARG A N 1
ATOM 1114 C CA . ARG A 1 133 ? 30.044 -1.864 -47.715 1.00 94.69 133 ARG A CA 1
ATOM 1115 C C . ARG A 1 133 ? 30.055 -2.773 -48.936 1.00 94.69 133 ARG A C 1
ATOM 1117 O O . ARG A 1 133 ? 31.119 -3.103 -49.453 1.00 94.69 133 ARG A O 1
ATOM 1124 N N . ARG A 1 134 ? 28.877 -3.186 -49.406 1.00 94.88 134 ARG A N 1
ATOM 1125 C CA . ARG A 1 134 ? 28.752 -4.035 -50.591 1.00 94.88 134 ARG A CA 1
ATOM 1126 C C . ARG A 1 134 ? 29.237 -3.317 -51.851 1.00 94.88 134 ARG A C 1
ATOM 1128 O O . ARG A 1 134 ? 29.976 -3.918 -52.625 1.00 94.88 134 ARG A O 1
ATOM 1135 N N . ARG A 1 135 ? 28.871 -2.044 -52.037 1.00 93.56 135 ARG A N 1
ATOM 1136 C CA . ARG A 1 135 ? 29.345 -1.224 -53.168 1.00 93.56 135 ARG A CA 1
ATOM 1137 C C . ARG A 1 135 ? 30.856 -1.027 -53.130 1.00 93.56 135 ARG A C 1
ATOM 1139 O O . ARG A 1 135 ? 31.516 -1.254 -54.135 1.00 93.56 135 ARG A O 1
ATOM 1146 N N . GLU A 1 136 ? 31.404 -0.696 -51.964 1.00 93.88 136 GLU A N 1
ATOM 1147 C CA . GLU A 1 136 ? 32.852 -0.547 -51.782 1.00 93.88 136 GLU A CA 1
ATOM 1148 C C . GLU A 1 136 ? 33.598 -1.845 -52.131 1.00 93.88 136 GLU A C 1
ATOM 1150 O O . GLU A 1 136 ? 34.598 -1.829 -52.847 1.00 93.88 136 GLU A O 1
ATOM 1155 N N . GLN A 1 137 ? 33.069 -2.996 -51.707 1.00 93.62 137 GLN A N 1
ATOM 1156 C CA . GLN A 1 137 ? 33.654 -4.292 -52.037 1.00 93.62 137 GLN A CA 1
ATOM 1157 C C . GLN A 1 137 ? 33.569 -4.622 -53.537 1.00 93.62 137 GLN A C 1
ATOM 1159 O O . GLN A 1 137 ? 34.493 -5.231 -54.081 1.00 93.62 137 GLN A O 1
ATOM 1164 N N . GLU A 1 138 ? 32.491 -4.235 -54.222 1.00 93.06 138 GLU A N 1
ATOM 1165 C CA . GLU A 1 138 ? 32.379 -4.376 -55.680 1.00 93.06 138 GLU A CA 1
ATOM 1166 C C . GLU A 1 138 ? 33.366 -3.469 -56.429 1.00 93.06 138 GLU A C 1
ATOM 1168 O O . GLU A 1 138 ? 33.976 -3.915 -57.403 1.00 93.06 138 GLU A O 1
ATOM 1173 N N . ASP A 1 139 ? 33.577 -2.239 -55.962 1.00 94.19 139 ASP A N 1
ATOM 1174 C CA . ASP A 1 139 ? 34.529 -1.301 -56.564 1.00 94.19 139 ASP A CA 1
ATOM 1175 C C . ASP A 1 139 ? 35.980 -1.771 -56.399 1.00 94.19 139 ASP A C 1
ATOM 1177 O O . ASP A 1 139 ? 36.759 -1.710 -57.355 1.00 94.19 139 ASP A O 1
ATOM 1181 N N . ILE A 1 140 ? 36.331 -2.321 -55.229 1.00 93.81 140 ILE A N 1
ATOM 1182 C CA . ILE A 1 140 ? 37.639 -2.956 -55.000 1.00 93.81 140 ILE A CA 1
ATOM 1183 C C . ILE A 1 140 ? 37.836 -4.119 -55.978 1.00 93.81 140 ILE A C 1
ATOM 1185 O O . ILE A 1 140 ? 38.838 -4.163 -56.688 1.00 93.81 140 ILE A O 1
ATOM 1189 N N . ARG A 1 141 ? 36.846 -5.016 -56.102 1.00 93.06 141 ARG A N 1
ATOM 1190 C CA . ARG A 1 141 ? 36.923 -6.158 -57.031 1.00 93.06 141 ARG A CA 1
ATOM 1191 C C . AR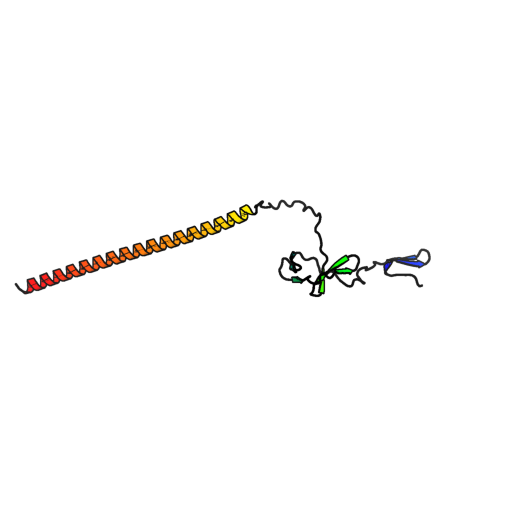G A 1 141 ? 37.102 -5.725 -58.486 1.00 93.06 141 ARG A C 1
ATOM 1193 O O . ARG A 1 141 ? 37.855 -6.366 -59.216 1.00 93.06 141 ARG A O 1
ATOM 1200 N N . LYS A 1 142 ? 36.420 -4.661 -58.923 1.00 94.12 142 LYS A N 1
ATOM 1201 C CA . LYS A 1 142 ? 36.579 -4.119 -60.283 1.00 94.12 142 LYS A CA 1
ATOM 1202 C C . LYS A 1 142 ? 37.986 -3.578 -60.512 1.00 94.12 142 LYS A C 1
ATOM 1204 O O . LYS A 1 142 ? 38.568 -3.870 -61.554 1.00 94.12 142 LYS A O 1
ATOM 1209 N N . ARG A 1 143 ? 38.532 -2.831 -59.545 1.00 92.75 143 ARG A N 1
ATOM 1210 C CA . ARG A 1 143 ? 39.898 -2.297 -59.620 1.00 92.75 143 ARG A CA 1
ATOM 1211 C C . ARG A 1 143 ? 40.929 -3.421 -59.708 1.00 92.75 143 ARG A C 1
ATOM 1213 O O . ARG A 1 143 ? 41.751 -3.404 -60.615 1.00 92.75 143 ARG A O 1
ATOM 1220 N N . ASP A 1 144 ? 40.822 -4.427 -58.843 1.00 93.25 144 ASP A N 1
ATOM 1221 C CA . ASP A 1 144 ? 41.725 -5.584 -58.849 1.00 93.25 144 ASP A CA 1
ATOM 1222 C C . ASP A 1 144 ? 41.675 -6.337 -60.189 1.00 93.25 144 ASP A C 1
ATOM 1224 O O . ASP A 1 144 ? 42.701 -6.770 -60.718 1.00 93.25 144 ASP A O 1
ATOM 1228 N N . GLN A 1 145 ? 40.480 -6.473 -60.774 1.00 93.06 145 GLN A N 1
ATOM 1229 C CA . GLN A 1 145 ? 40.305 -7.119 -62.072 1.00 93.06 145 GLN A CA 1
ATOM 1230 C C . GLN A 1 145 ? 40.902 -6.294 -63.224 1.00 93.06 145 GLN A C 1
ATOM 1232 O O . GLN A 1 145 ? 41.455 -6.871 -64.163 1.00 93.06 145 GLN A O 1
ATOM 1237 N N . GLU A 1 146 ? 40.803 -4.964 -63.176 1.00 92.62 146 GLU A N 1
ATOM 1238 C CA . GLU A 1 146 ? 41.432 -4.078 -64.160 1.00 92.62 146 GLU A CA 1
ATOM 1239 C C . GLU A 1 146 ? 42.963 -4.120 -64.055 1.00 92.62 146 GLU A C 1
ATOM 1241 O O . GLU A 1 146 ? 43.640 -4.280 -65.074 1.00 92.62 146 GLU A O 1
ATOM 1246 N N . ASP A 1 147 ? 43.509 -4.074 -62.838 1.00 92.94 147 ASP A N 1
ATOM 1247 C CA . ASP A 1 147 ? 44.950 -4.173 -62.590 1.00 92.94 147 ASP A CA 1
ATOM 1248 C C . ASP A 1 147 ? 45.516 -5.522 -63.055 1.00 92.94 147 ASP A C 1
ATOM 1250 O O . ASP A 1 147 ? 46.587 -5.568 -63.666 1.00 92.94 147 ASP A O 1
ATOM 1254 N N . ALA A 1 148 ? 44.790 -6.623 -62.836 1.00 91.81 148 ALA A N 1
ATOM 1255 C CA . ALA A 1 148 ? 45.171 -7.937 -63.352 1.00 91.81 148 ALA A CA 1
ATOM 1256 C C . ALA A 1 148 ? 45.232 -7.951 -64.890 1.00 91.81 148 ALA A C 1
ATOM 1258 O O . ALA A 1 148 ? 46.228 -8.397 -65.460 1.00 91.81 148 ALA A O 1
ATOM 1259 N N . ARG A 1 149 ? 44.218 -7.386 -65.565 1.00 92.44 149 ARG A N 1
ATOM 1260 C CA . ARG A 1 149 ? 44.196 -7.276 -67.035 1.00 92.44 149 ARG A CA 1
ATOM 1261 C C . ARG A 1 149 ? 45.344 -6.426 -67.575 1.00 92.44 149 ARG A C 1
ATOM 1263 O O . ARG A 1 149 ? 45.923 -6.787 -68.596 1.00 92.44 149 ARG A O 1
ATOM 1270 N N . ARG A 1 150 ? 45.689 -5.317 -66.910 1.00 91.81 150 ARG A N 1
ATOM 1271 C CA . ARG A 1 150 ? 46.837 -4.479 -67.301 1.00 91.81 150 ARG A CA 1
ATOM 1272 C C . ARG A 1 150 ? 48.150 -5.253 -67.206 1.00 91.81 150 ARG A C 1
ATOM 1274 O O . ARG A 1 150 ? 48.911 -5.255 -68.167 1.00 91.81 150 ARG A O 1
ATOM 1281 N N . ARG A 1 151 ? 48.375 -5.975 -66.102 1.00 90.62 151 ARG A N 1
ATOM 1282 C CA . ARG A 1 151 ? 49.570 -6.823 -65.930 1.00 90.62 151 ARG A CA 1
ATOM 1283 C C . ARG A 1 151 ? 49.649 -7.938 -66.972 1.00 90.62 151 ARG A C 1
ATOM 1285 O O . ARG A 1 151 ? 50.737 -8.253 -67.442 1.00 90.62 151 ARG A O 1
ATOM 1292 N N . ASP A 1 152 ? 48.519 -8.537 -67.345 1.00 90.06 152 ASP A N 1
ATOM 1293 C CA . ASP A 1 152 ? 48.476 -9.543 -68.413 1.00 90.06 152 ASP A CA 1
ATOM 1294 C C . ASP A 1 152 ? 48.853 -8.954 -69.777 1.00 90.06 152 ASP A C 1
ATOM 1296 O O . ASP A 1 152 ? 49.656 -9.552 -70.492 1.00 90.06 152 ASP A O 1
ATOM 1300 N N . GLN A 1 153 ? 48.346 -7.764 -70.116 1.00 89.00 153 GLN A N 1
ATOM 1301 C CA . GLN A 1 153 ? 48.722 -7.068 -71.351 1.00 89.00 153 GLN A CA 1
ATOM 1302 C C . GLN A 1 153 ? 50.201 -6.660 -71.371 1.00 89.00 153 GLN A C 1
ATOM 1304 O O . GLN A 1 153 ? 50.848 -6.774 -72.408 1.00 89.00 153 GLN A O 1
ATOM 1309 N N . GLU A 1 154 ? 50.753 -6.194 -70.249 1.00 88.25 154 GLU A N 1
ATOM 1310 C CA . GLU A 1 154 ? 52.184 -5.874 -70.138 1.00 88.25 154 GLU A CA 1
ATOM 1311 C C . GLU A 1 154 ? 53.060 -7.116 -70.334 1.00 88.25 154 GLU A C 1
ATOM 1313 O O . GLU A 1 154 ? 54.038 -7.057 -71.077 1.00 88.25 154 GLU A O 1
ATOM 1318 N N . ARG A 1 155 ? 52.675 -8.256 -69.743 1.00 87.25 155 ARG A N 1
ATOM 1319 C CA . ARG A 1 155 ? 53.363 -9.539 -69.955 1.00 87.25 155 ARG A CA 1
ATOM 1320 C C . ARG A 1 155 ? 53.310 -9.997 -71.409 1.00 87.25 155 ARG A C 1
ATOM 1322 O O . ARG A 1 155 ? 54.317 -10.467 -71.924 1.00 87.25 155 ARG A O 1
ATOM 1329 N N . GLN A 1 156 ? 52.162 -9.858 -72.074 1.00 83.44 156 GLN A N 1
ATOM 1330 C CA . GLN A 1 156 ? 52.038 -10.189 -73.497 1.00 83.44 156 GLN A CA 1
ATOM 1331 C C . GLN A 1 156 ? 52.957 -9.319 -74.358 1.00 83.44 156 GLN A C 1
ATOM 1333 O O . GLN A 1 156 ? 53.699 -9.858 -75.169 1.00 83.44 156 GLN A O 1
ATOM 1338 N N . LYS A 1 157 ? 52.990 -8.003 -74.116 1.00 84.25 157 LYS A N 1
ATOM 1339 C CA . LYS A 1 157 ? 53.884 -7.081 -74.833 1.00 84.25 157 LYS A CA 1
ATOM 1340 C C . LYS A 1 157 ? 55.367 -7.374 -74.602 1.00 84.25 157 LYS A C 1
ATOM 1342 O O . LYS A 1 157 ? 56.145 -7.265 -75.539 1.00 84.25 157 LYS A O 1
ATOM 1347 N N . GLN A 1 158 ? 55.767 -7.726 -73.376 1.00 79.00 158 GLN A N 1
ATOM 1348 C CA . GLN A 1 158 ? 57.148 -8.143 -73.095 1.00 79.00 158 GLN A CA 1
ATOM 1349 C C . GLN A 1 158 ? 57.506 -9.428 -73.841 1.00 79.00 158 GLN A C 1
ATOM 1351 O O . GLN A 1 158 ? 58.526 -9.468 -74.515 1.00 79.00 158 GLN A O 1
ATO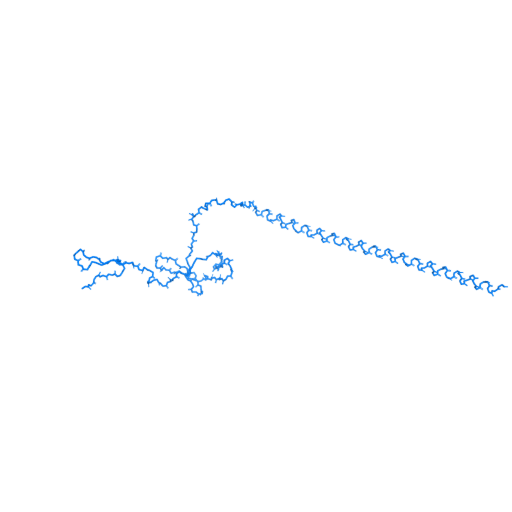M 1356 N N . ASN A 1 159 ? 56.639 -10.441 -73.788 1.00 77.12 159 ASN A N 1
ATOM 1357 C CA . ASN A 1 159 ? 56.873 -11.696 -74.497 1.00 77.12 159 ASN A CA 1
ATOM 1358 C C . ASN A 1 159 ? 56.923 -11.511 -76.025 1.00 77.12 159 ASN A C 1
ATOM 1360 O O . ASN A 1 159 ? 57.655 -12.232 -76.689 1.00 77.12 159 ASN A O 1
ATOM 1364 N N . GLU A 1 160 ? 56.147 -10.579 -76.588 1.00 73.06 160 GLU A N 1
ATOM 1365 C CA . GLU A 1 160 ? 56.204 -10.232 -78.016 1.00 73.06 160 GLU A CA 1
ATOM 1366 C C . GLU A 1 160 ? 57.501 -9.491 -78.378 1.00 73.06 160 GLU A C 1
ATOM 1368 O O . GLU A 1 160 ? 58.092 -9.789 -79.410 1.00 73.06 160 GLU A O 1
ATOM 1373 N N . ALA A 1 161 ? 57.981 -8.584 -77.520 1.00 70.00 161 ALA A N 1
ATOM 1374 C CA . ALA A 1 161 ? 59.236 -7.855 -77.731 1.00 70.00 161 ALA A CA 1
ATOM 1375 C C . ALA A 1 161 ? 60.495 -8.734 -77.598 1.00 70.00 161 ALA A C 1
ATOM 1377 O O . ALA A 1 161 ? 61.516 -8.414 -78.194 1.00 70.00 161 ALA A O 1
ATOM 1378 N N . ASP A 1 162 ? 60.430 -9.834 -76.842 1.00 66.56 162 ASP A N 1
ATOM 1379 C CA . ASP A 1 162 ? 61.528 -10.806 -76.712 1.00 66.56 162 ASP A CA 1
ATOM 1380 C C . ASP A 1 162 ? 61.623 -11.783 -77.913 1.00 66.56 162 ASP A C 1
ATOM 1382 O O . ASP A 1 162 ? 62.559 -12.584 -77.981 1.00 66.56 162 ASP A O 1
ATOM 1386 N N . PHE A 1 163 ? 60.659 -11.750 -78.846 1.00 59.03 163 PHE A N 1
ATOM 1387 C CA . PHE A 1 163 ? 60.584 -12.627 -80.027 1.00 59.03 163 PHE A CA 1
ATOM 1388 C C . PHE A 1 163 ? 60.856 -11.918 -81.377 1.00 59.03 163 PHE A C 1
ATOM 1390 O O . PHE A 1 163 ? 60.837 -12.597 -82.409 1.00 59.03 163 PHE A O 1
ATOM 1397 N N . GLU A 1 164 ? 61.135 -10.606 -81.382 1.00 52.69 164 GLU A N 1
ATOM 1398 C CA . GLU A 1 164 ? 61.684 -9.830 -82.522 1.00 52.69 164 GLU A CA 1
ATOM 1399 C C . GLU A 1 164 ? 63.198 -9.604 -82.381 1.00 52.69 164 GLU A C 1
ATOM 1401 O O . GLU A 1 164 ? 63.894 -9.665 -83.423 1.00 52.69 164 GLU A O 1
#

pLDDT: mean 82.99, std 14.7, range [42.09, 95.62]

Organism: Caenorhabditis japonica (NCBI:txid281687)

Secondary structure (DSSP, 8-state):
-----GGGSEEEEETTEEEE----GGGG-S--------EEEETTEEEETTSS-EEE-TT-EEEEETTEEEEEPTTS-EE--------PPP----------HHHHHHHHHHHHHHHHHHHHHHHHHHHHHHHHHHHHHHHHHHHHHHHHHHHHHHHHHHHHHTT-

Radius of gyration: 44.02 Å; chains: 1; bounding box: 78×40×137 Å

Foldseek 3Di:
DPDDDLQVQWDDPDDVDMDGHDRPLCPPWPDDDPDDFDFDDDPQWTAGPVRPDIFGQPVQDWDQTSNAIWRATPVGDTDGDDPPDDPPPPDPPPPPPPQDPVNVVVVVVVVVVVVVVVVVVVVVVVVVVVVVVVVVVVVVVVVVVVVVVVVVVVVVVVVVVVVD